Protein AF-A0A1V4UUL9-F1 (afdb_monomer_lite)

Sequence (96 aa):
MFGIELPRVETEIRVAEEVVAGDRSIHIVIEVSALKAHDGKALGCWLVPLAMLIIEPGWQYAVSIAGEEMPLEAILQLAPSLKFVIEKWRHIMEVT

Foldseek 3Di:
DDDDFAWDKDKDWDWDPWDDDPQKTKIWIKIKIFTADPVRDTPDIDIDTFKIWIDGVPDIFIAGPVRHTDDPVVVCVRPVVCVVVVVVVVVVNVVD

Structure (mmCIF, N/CA/C/O backbone):
data_AF-A0A1V4UUL9-F1
#
_entry.id   AF-A0A1V4UUL9-F1
#
loop_
_atom_site.group_PDB
_atom_site.id
_atom_site.type_symbol
_atom_site.label_atom_id
_atom_site.label_alt_id
_atom_site.label_comp_id
_atom_site.label_asym_id
_atom_site.label_entity_id
_atom_site.label_seq_id
_atom_site.pdbx_PDB_ins_code
_atom_site.Cartn_x
_atom_site.Cartn_y
_atom_site.Cartn_z
_atom_site.occupancy
_atom_site.B_iso_or_equiv
_atom_site.auth_seq_id
_atom_site.auth_comp_id
_atom_site.auth_asym_id
_atom_site.auth_atom_id
_atom_site.pdbx_PDB_model_num
ATOM 1 N N . MET A 1 1 ? 31.140 -2.070 -33.181 1.00 45.28 1 MET A N 1
ATOM 2 C CA . MET A 1 1 ? 30.020 -2.988 -32.897 1.00 45.28 1 MET A CA 1
ATOM 3 C C . MET A 1 1 ? 29.103 -2.247 -31.937 1.00 45.28 1 MET A C 1
ATOM 5 O O . MET A 1 1 ? 29.520 -2.017 -30.812 1.00 45.28 1 MET A O 1
ATOM 9 N N . PHE A 1 2 ? 27.958 -1.736 -32.393 1.00 56.44 2 PHE A N 1
ATOM 10 C CA . PHE A 1 2 ? 27.005 -1.080 -31.492 1.00 56.44 2 PHE A CA 1
ATOM 11 C C . PHE A 1 2 ? 26.249 -2.191 -30.762 1.00 56.44 2 PHE A C 1
ATOM 13 O O . PHE A 1 2 ? 25.484 -2.923 -31.384 1.00 56.44 2 PHE A O 1
ATOM 20 N N . GLY A 1 3 ? 26.571 -2.402 -29.486 1.00 71.44 3 GLY A N 1
ATOM 21 C CA . GLY A 1 3 ? 25.843 -3.349 -28.649 1.00 71.44 3 GLY A CA 1
ATOM 22 C C . GLY A 1 3 ? 24.408 -2.868 -28.466 1.00 71.44 3 GLY A C 1
ATOM 23 O O . GLY A 1 3 ? 24.180 -1.679 -28.257 1.00 71.44 3 GLY A O 1
ATOM 24 N N . ILE A 1 4 ? 23.442 -3.778 -28.574 1.00 74.88 4 ILE A N 1
ATOM 25 C CA . ILE A 1 4 ? 22.063 -3.487 -28.183 1.00 74.88 4 ILE A CA 1
ATOM 26 C C . ILE A 1 4 ? 22.050 -3.426 -26.655 1.00 74.88 4 ILE A C 1
ATOM 28 O O . ILE A 1 4 ? 22.269 -4.440 -25.993 1.00 74.88 4 ILE A O 1
ATOM 32 N N . GLU A 1 5 ? 21.826 -2.242 -26.097 1.00 81.50 5 GLU A N 1
ATOM 33 C CA . GLU A 1 5 ? 21.631 -2.076 -24.659 1.00 81.50 5 GLU A CA 1
ATOM 34 C C . GLU A 1 5 ? 20.175 -2.388 -24.320 1.00 81.50 5 GLU A C 1
ATOM 36 O O . GLU A 1 5 ? 19.250 -1.718 -24.785 1.00 81.50 5 GLU A O 1
ATOM 41 N N . LEU A 1 6 ? 19.967 -3.445 -23.533 1.00 88.44 6 LEU A N 1
ATOM 42 C CA . LEU A 1 6 ? 18.630 -3.835 -23.112 1.00 88.44 6 LEU A CA 1
ATOM 43 C C . LEU A 1 6 ? 18.087 -2.835 -22.080 1.00 88.44 6 LEU A C 1
ATOM 45 O O . LEU A 1 6 ? 18.817 -2.447 -21.160 1.00 88.44 6 LEU A O 1
ATOM 49 N N . PRO A 1 7 ? 16.805 -2.451 -22.191 1.00 91.94 7 PRO A N 1
ATOM 50 C CA . PRO A 1 7 ? 16.131 -1.680 -21.160 1.00 91.94 7 PRO A CA 1
ATOM 51 C C . PRO A 1 7 ? 16.163 -2.392 -19.803 1.00 91.94 7 PRO A C 1
ATOM 53 O O . PRO A 1 7 ? 16.211 -3.622 -19.728 1.00 91.94 7 PRO A O 1
ATOM 56 N N . ARG A 1 8 ? 16.097 -1.617 -18.723 1.00 94.12 8 ARG A N 1
ATOM 57 C CA . ARG A 1 8 ? 16.034 -2.124 -17.347 1.00 94.12 8 ARG A CA 1
ATOM 58 C C . ARG A 1 8 ? 14.676 -1.833 -16.739 1.00 94.12 8 ARG A C 1
ATOM 60 O O . ARG A 1 8 ? 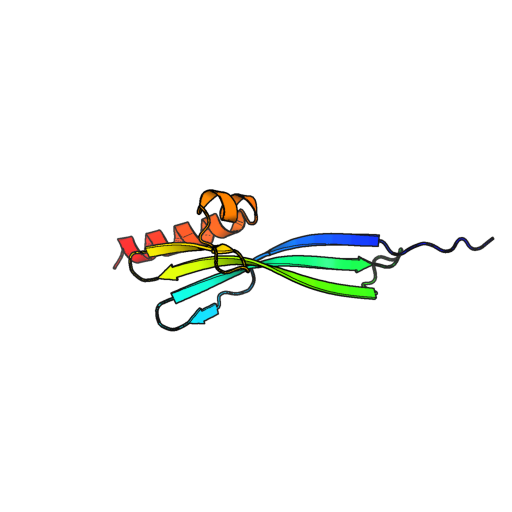14.056 -0.829 -17.072 1.00 94.12 8 ARG A O 1
ATOM 67 N N . VAL A 1 9 ? 14.236 -2.701 -15.840 1.00 96.12 9 VAL A N 1
ATOM 68 C CA . VAL A 1 9 ? 13.042 -2.462 -15.031 1.00 96.12 9 VAL A CA 1
ATOM 69 C C . VAL A 1 9 ? 13.489 -1.934 -13.679 1.00 96.12 9 VAL A C 1
ATOM 71 O O . VAL A 1 9 ? 14.319 -2.551 -13.014 1.00 96.12 9 VAL A O 1
ATOM 74 N N . GLU A 1 10 ? 12.944 -0.792 -13.288 1.00 95.94 10 GLU A N 1
ATOM 75 C CA . GLU A 1 10 ? 13.039 -0.275 -11.929 1.00 95.94 10 GLU A CA 1
ATOM 76 C C . GLU A 1 10 ? 11.668 -0.368 -11.276 1.00 95.94 10 GLU A C 1
ATOM 78 O O . GLU A 1 10 ? 10.670 -0.006 -11.897 1.00 95.94 10 GLU A O 1
ATOM 83 N N . THR A 1 11 ? 11.632 -0.840 -10.033 1.00 96.50 11 THR A N 1
ATOM 84 C CA . THR A 1 11 ? 10.398 -1.029 -9.273 1.00 96.50 11 THR A CA 1
ATOM 85 C C . THR A 1 11 ? 10.493 -0.296 -7.945 1.00 96.50 11 THR A C 1
ATOM 87 O O . THR A 1 11 ? 11.519 -0.356 -7.267 1.00 96.50 11 THR A O 1
ATOM 90 N N . GLU A 1 12 ? 9.413 0.371 -7.557 1.00 96.62 12 GLU A N 1
ATOM 91 C CA . GLU A 1 12 ? 9.263 0.997 -6.251 1.00 96.62 12 GLU A CA 1
ATOM 92 C C . GLU A 1 12 ? 7.847 0.815 -5.704 1.00 96.62 12 GLU A C 1
ATOM 94 O O . GLU A 1 12 ? 6.874 0.769 -6.454 1.00 96.62 12 GLU A O 1
ATOM 99 N N . ILE A 1 13 ? 7.726 0.748 -4.378 1.00 97.44 13 ILE A N 1
ATOM 100 C CA . ILE A 1 13 ? 6.427 0.760 -3.708 1.00 97.44 13 ILE A CA 1
ATOM 101 C C . ILE A 1 13 ? 6.040 2.203 -3.397 1.00 97.44 13 ILE A C 1
ATOM 103 O O . ILE A 1 13 ? 6.829 2.976 -2.845 1.00 97.44 13 ILE A O 1
ATOM 107 N N . ARG A 1 14 ? 4.805 2.567 -3.734 1.00 97.00 14 ARG A N 1
ATOM 108 C CA . ARG A 1 14 ? 4.210 3.873 -3.452 1.00 97.00 14 ARG A CA 1
ATOM 109 C C . ARG A 1 14 ? 2.877 3.699 -2.742 1.00 97.00 14 ARG A C 1
ATOM 111 O O . ARG A 1 14 ? 2.200 2.687 -2.886 1.00 97.00 14 ARG A O 1
ATOM 118 N N . VAL A 1 15 ? 2.492 4.726 -1.999 1.00 97.25 15 VAL A N 1
ATOM 119 C CA . VAL A 1 15 ? 1.119 4.895 -1.524 1.00 97.25 15 V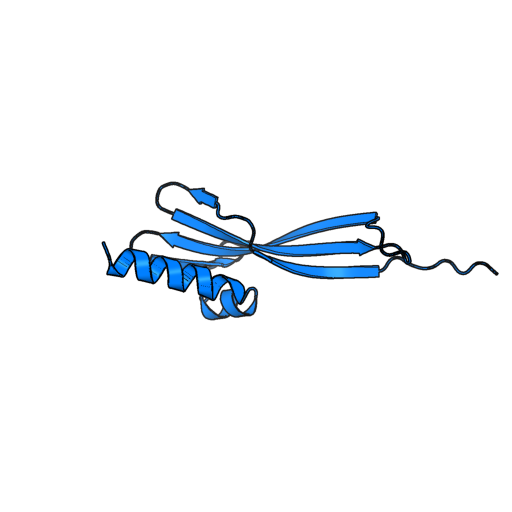AL A CA 1
ATOM 120 C C . VAL A 1 15 ? 0.479 5.935 -2.431 1.00 97.25 15 VAL A C 1
ATOM 122 O O . VAL A 1 15 ? 1.054 7.009 -2.621 1.00 97.25 15 VAL A O 1
AT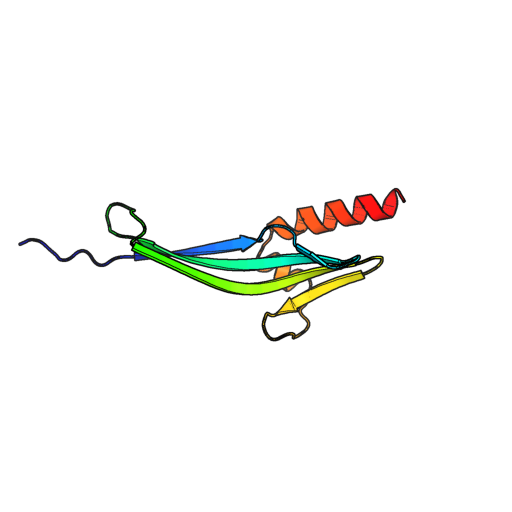OM 125 N N . ALA A 1 16 ? -0.655 5.594 -3.031 1.00 95.06 16 ALA A N 1
ATOM 126 C CA . ALA A 1 16 ? -1.436 6.514 -3.841 1.00 95.06 16 ALA A CA 1
ATOM 127 C C . ALA A 1 16 ? -1.992 7.666 -2.989 1.00 95.06 16 ALA A C 1
ATOM 129 O O . ALA A 1 16 ? -1.984 7.621 -1.756 1.00 95.06 16 ALA A O 1
ATOM 130 N N . GLU A 1 17 ? -2.489 8.699 -3.664 1.00 93.69 17 GLU A N 1
ATOM 131 C CA . GLU A 1 17 ? -3.245 9.754 -2.997 1.00 93.69 17 GLU A CA 1
ATOM 132 C C . GLU A 1 17 ? -4.459 9.170 -2.255 1.00 93.69 17 GLU A C 1
ATOM 134 O O . GLU A 1 17 ? -5.006 8.135 -2.643 1.00 93.69 17 GLU A O 1
ATOM 139 N N . GLU A 1 18 ? -4.837 9.820 -1.154 1.00 95.62 18 GLU A N 1
ATOM 140 C CA . GLU A 1 18 ? -5.994 9.436 -0.349 1.00 95.62 18 GLU A CA 1
ATOM 141 C C . GLU A 1 18 ? -7.269 9.434 -1.199 1.00 95.62 18 GLU A C 1
ATOM 143 O O . GLU A 1 18 ? -7.603 10.422 -1.856 1.00 95.62 18 GLU A O 1
ATOM 148 N N . VAL A 1 19 ? -8.011 8.330 -1.144 1.00 96.06 19 VAL A N 1
ATOM 149 C CA . VAL A 1 19 ? -9.343 8.223 -1.735 1.00 96.06 19 VAL A CA 1
ATOM 150 C C . VAL A 1 19 ? -10.371 8.260 -0.615 1.00 96.06 19 VAL A C 1
ATOM 152 O O . VAL A 1 19 ? -10.389 7.388 0.251 1.00 96.06 19 VAL A O 1
ATOM 155 N N . VAL A 1 20 ? -11.254 9.256 -0.649 1.00 95.69 20 VAL A N 1
ATOM 156 C CA . VAL A 1 20 ? -12.352 9.383 0.315 1.00 95.69 20 VAL A CA 1
ATOM 157 C C . VAL A 1 20 ? -13.607 8.718 -0.246 1.00 95.69 20 VAL A C 1
ATOM 159 O O . VAL A 1 20 ? -14.074 9.068 -1.331 1.00 95.69 20 VAL A O 1
ATOM 162 N N . ALA A 1 21 ? -14.169 7.770 0.501 1.00 93.06 21 ALA A N 1
ATOM 163 C CA . ALA A 1 21 ? -15.383 7.042 0.148 1.00 93.06 21 ALA A CA 1
ATOM 164 C C . ALA A 1 21 ? -16.356 7.032 1.335 1.00 93.06 21 ALA A C 1
ATOM 166 O O . ALA A 1 21 ? -16.307 6.157 2.198 1.00 93.06 21 ALA A O 1
ATOM 167 N N . GLY A 1 22 ? -17.252 8.021 1.378 1.00 94.31 22 GLY A N 1
ATOM 168 C CA . GLY A 1 22 ? -18.125 8.234 2.532 1.00 94.31 22 GLY A CA 1
ATOM 169 C C . GLY A 1 22 ? -17.329 8.747 3.730 1.00 94.31 22 GLY A C 1
ATOM 170 O O . GLY A 1 22 ? -16.640 9.756 3.624 1.00 94.31 22 GLY A O 1
ATOM 171 N N . ASP A 1 23 ? -17.425 8.047 4.854 1.00 92.31 23 ASP A N 1
ATOM 172 C CA . ASP A 1 23 ? -16.658 8.286 6.081 1.00 92.31 23 ASP A CA 1
ATOM 173 C C . ASP A 1 23 ? -15.300 7.567 6.101 1.00 92.31 23 ASP A C 1
ATOM 175 O O . ASP A 1 23 ? -14.586 7.615 7.102 1.00 92.31 23 ASP A O 1
ATOM 179 N N . ARG A 1 24 ? -14.933 6.915 4.992 1.00 94.94 24 ARG A N 1
ATOM 180 C CA . ARG A 1 24 ? -13.719 6.108 4.887 1.00 94.94 24 ARG A CA 1
ATOM 181 C C . ARG A 1 24 ? -12.637 6.839 4.121 1.00 94.94 24 ARG A C 1
ATOM 183 O O . ARG A 1 24 ? -12.883 7.410 3.057 1.00 94.94 24 ARG A O 1
ATOM 190 N N . SER A 1 25 ? -11.428 6.734 4.639 1.00 96.25 25 SER A N 1
ATOM 191 C CA . SER A 1 25 ? -10.190 7.129 3.992 1.00 96.25 25 SER A CA 1
ATOM 192 C C . SER A 1 25 ? -9.458 5.874 3.523 1.00 96.25 25 SER A C 1
ATOM 194 O O . SER A 1 25 ? -9.219 4.951 4.304 1.00 96.25 25 SER A O 1
ATOM 196 N N . ILE A 1 26 ? -9.158 5.806 2.228 1.00 97.06 26 ILE A N 1
ATOM 197 C CA . ILE A 1 26 ? -8.549 4.646 1.580 1.00 97.06 26 ILE A CA 1
ATOM 198 C C . ILE A 1 26 ? -7.182 5.053 1.036 1.00 97.06 26 ILE A C 1
ATOM 200 O O . ILE A 1 26 ? -7.065 5.940 0.190 1.00 97.06 26 ILE A O 1
ATOM 204 N N . HIS A 1 27 ? -6.146 4.353 1.485 1.00 97.50 27 HIS A N 1
ATOM 205 C CA . HIS A 1 27 ? -4.772 4.528 1.033 1.00 97.50 27 HIS A CA 1
ATOM 206 C C . HIS A 1 27 ? -4.300 3.263 0.323 1.00 97.50 27 HIS A C 1
ATOM 208 O O . HIS A 1 27 ? -4.070 2.226 0.948 1.00 97.50 27 HIS A O 1
ATOM 214 N N . ILE A 1 28 ? -4.156 3.349 -0.998 1.00 97.56 28 ILE A N 1
ATOM 215 C CA . ILE A 1 28 ? -3.803 2.204 -1.842 1.00 97.56 28 ILE A CA 1
ATOM 216 C C . ILE A 1 28 ? -2.282 2.090 -1.928 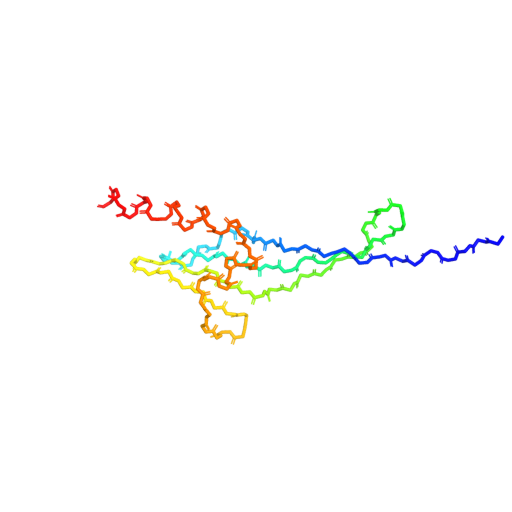1.00 97.56 28 ILE A C 1
ATOM 218 O O . ILE A 1 28 ? -1.604 3.034 -2.330 1.00 97.56 28 ILE A O 1
ATOM 222 N N . VAL A 1 29 ? -1.742 0.923 -1.587 1.00 98.06 29 VAL A N 1
ATOM 223 C CA . VAL A 1 29 ? -0.337 0.574 -1.807 1.00 98.06 29 VAL A CA 1
ATOM 224 C C . VAL A 1 29 ? -0.197 -0.007 -3.208 1.00 98.06 29 VAL A C 1
ATOM 226 O O . VAL A 1 29 ? -0.833 -1.009 -3.539 1.00 98.06 29 VAL A O 1
ATOM 229 N N . ILE A 1 30 ? 0.638 0.623 -4.026 1.00 98.00 30 ILE A N 1
ATOM 230 C CA . ILE A 1 30 ? 0.880 0.252 -5.419 1.00 98.00 30 ILE A CA 1
ATOM 231 C C . ILE A 1 30 ? 2.361 -0.056 -5.634 1.00 98.00 30 ILE A C 1
ATOM 233 O O . ILE A 1 30 ? 3.240 0.656 -5.147 1.00 98.00 30 ILE A O 1
ATOM 237 N N . GLU A 1 31 ? 2.640 -1.103 -6.398 1.00 97.88 31 GLU A N 1
ATOM 238 C CA . GLU A 1 31 ? 3.938 -1.302 -7.025 1.00 97.88 31 GLU A CA 1
ATOM 239 C C . GLU A 1 31 ? 3.970 -0.513 -8.335 1.00 97.88 31 GLU A C 1
ATOM 241 O O . GLU A 1 31 ? 3.103 -0.672 -9.199 1.00 97.88 31 GLU A O 1
ATOM 246 N N . VAL A 1 32 ? 4.960 0.361 -8.467 1.00 97.06 32 VAL A N 1
ATOM 247 C CA . VAL A 1 32 ? 5.222 1.141 -9.672 1.00 97.06 32 VAL A CA 1
ATOM 248 C C . VAL A 1 32 ? 6.466 0.579 -10.322 1.00 97.06 32 VAL A C 1
ATOM 250 O O . VAL A 1 32 ? 7.555 0.655 -9.754 1.00 97.06 32 VAL A O 1
ATOM 253 N N . SER A 1 33 ? 6.317 0.063 -11.534 1.00 97.75 33 SER A N 1
ATOM 254 C CA . SER A 1 33 ? 7.444 -0.399 -12.331 1.00 97.75 33 SER A CA 1
ATOM 255 C C . SER A 1 33 ? 7.601 0.458 -13.575 1.00 97.75 33 SER A C 1
ATOM 257 O O . SER A 1 33 ? 6.629 0.773 -14.263 1.00 97.75 33 SER A O 1
ATOM 259 N N . ALA A 1 34 ? 8.841 0.822 -13.883 1.00 96.88 34 ALA A N 1
ATOM 260 C CA . ALA A 1 34 ? 9.207 1.591 -15.059 1.00 96.88 34 ALA A CA 1
ATOM 261 C C . ALA A 1 34 ? 10.259 0.838 -15.875 1.00 96.88 34 ALA A C 1
ATOM 263 O O . ALA A 1 34 ? 11.327 0.490 -15.371 1.00 96.88 34 ALA A O 1
ATOM 264 N N . LEU A 1 35 ? 9.974 0.634 -17.159 1.00 97.19 35 LEU A N 1
ATOM 265 C CA . LEU A 1 35 ? 10.955 0.197 -18.140 1.00 97.19 35 LEU A CA 1
ATOM 266 C C . LEU A 1 35 ? 11.753 1.420 -18.588 1.00 97.19 35 LEU A C 1
ATOM 268 O O . LEU A 1 35 ? 11.195 2.329 -19.203 1.00 97.19 35 LEU A O 1
ATOM 272 N N . LYS A 1 36 ? 13.049 1.4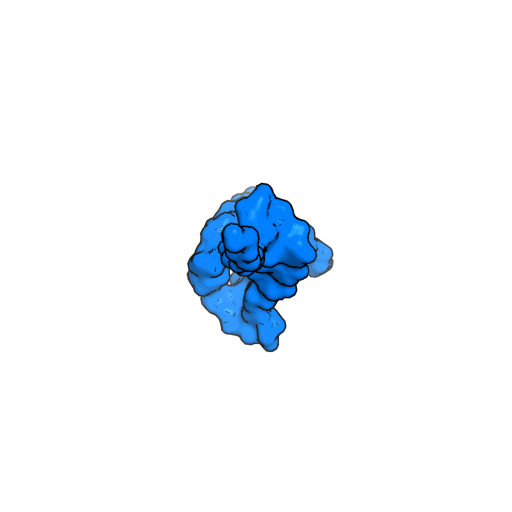53 -18.297 1.00 95.69 36 LYS A N 1
ATOM 273 C CA . LYS A 1 36 ? 13.941 2.557 -18.647 1.00 95.69 36 LYS A CA 1
ATOM 274 C C . LYS A 1 36 ? 14.950 2.140 -19.705 1.00 95.69 36 LYS A C 1
ATOM 276 O O . LYS A 1 36 ? 15.548 1.066 -19.627 1.00 95.69 36 LYS A O 1
ATOM 281 N N . ALA A 1 37 ? 15.152 3.011 -20.686 1.00 93.00 37 ALA A N 1
ATOM 282 C CA . ALA A 1 37 ? 16.302 2.949 -21.574 1.00 93.00 37 ALA A CA 1
ATOM 283 C C . ALA A 1 37 ? 17.597 3.209 -20.787 1.00 93.00 37 ALA A C 1
ATOM 285 O O . ALA A 1 37 ? 17.574 3.689 -19.653 1.00 93.00 37 ALA A O 1
ATOM 286 N N . HIS A 1 38 ? 18.742 2.916 -21.401 1.00 88.88 38 HIS A N 1
ATOM 287 C CA . HIS A 1 38 ? 20.041 3.110 -20.757 1.00 88.88 38 HIS A CA 1
ATOM 288 C C . HIS A 1 38 ? 20.338 4.582 -20.406 1.00 88.88 38 HIS A C 1
ATOM 290 O O . HIS A 1 38 ? 20.987 4.853 -19.401 1.00 88.88 38 HIS A O 1
ATOM 296 N N . ASP A 1 39 ? 19.793 5.536 -21.168 1.00 90.06 39 ASP A N 1
ATOM 297 C CA . ASP A 1 39 ? 19.882 6.975 -20.876 1.00 90.06 39 ASP A CA 1
ATOM 298 C C . ASP A 1 39 ? 18.922 7.443 -19.761 1.00 90.06 39 ASP A C 1
ATOM 300 O O . ASP A 1 39 ? 18.791 8.640 -19.508 1.00 90.06 39 ASP A O 1
ATOM 304 N N . GLY A 1 40 ? 18.235 6.506 -19.099 1.00 88.19 40 GLY A N 1
ATOM 305 C CA . GLY A 1 40 ? 17.303 6.763 -18.006 1.00 88.19 40 GLY A CA 1
ATOM 306 C C . GLY A 1 40 ? 15.905 7.190 -18.450 1.00 88.19 40 GLY A C 1
ATOM 307 O O . GLY A 1 40 ? 15.032 7.355 -17.593 1.00 88.19 40 GLY A O 1
ATOM 308 N N . LYS A 1 41 ? 15.643 7.348 -19.756 1.00 91.12 41 LYS A N 1
ATOM 309 C CA . LYS A 1 41 ? 14.302 7.694 -20.242 1.00 91.12 41 LYS A CA 1
ATOM 310 C C . LYS A 1 41 ? 13.332 6.543 -20.021 1.00 91.12 41 LYS A C 1
ATOM 312 O O . LYS A 1 41 ? 13.622 5.396 -20.356 1.00 91.12 41 LYS A O 1
ATOM 317 N N . ALA A 1 42 ? 12.151 6.867 -19.504 1.00 92.62 42 ALA A N 1
ATOM 318 C CA . ALA A 1 42 ? 11.065 5.908 -19.395 1.00 92.62 42 ALA A CA 1
ATOM 319 C C . ALA A 1 42 ? 10.545 5.538 -20.794 1.00 92.62 42 ALA A C 1
ATOM 321 O O . ALA A 1 42 ? 10.170 6.406 -21.581 1.00 92.62 42 ALA A O 1
ATOM 322 N N . LEU A 1 43 ? 10.528 4.242 -21.083 1.00 94.56 43 LEU A N 1
ATOM 323 C CA . LEU A 1 43 ? 9.931 3.643 -22.276 1.00 94.56 43 LEU A CA 1
ATOM 324 C C . LEU A 1 43 ? 8.504 3.159 -22.007 1.00 94.56 43 LEU A C 1
ATOM 326 O O . LEU A 1 43 ? 7.687 3.099 -22.920 1.00 94.56 43 LEU A O 1
ATOM 330 N N . GLY A 1 44 ? 8.203 2.821 -20.756 1.00 95.12 44 GLY A N 1
ATOM 331 C CA . GLY A 1 44 ? 6.873 2.424 -20.320 1.00 95.12 44 GLY A CA 1
ATOM 332 C C . GLY A 1 44 ? 6.807 2.283 -18.808 1.00 95.12 44 GLY A C 1
ATOM 333 O O . GLY A 1 44 ? 7.836 2.190 -18.138 1.00 95.12 44 GLY A O 1
ATOM 334 N N . CYS A 1 45 ? 5.593 2.262 -18.277 1.00 96.06 45 CYS A N 1
ATOM 335 C CA . CYS A 1 45 ? 5.336 1.968 -16.877 1.00 96.06 45 CYS A CA 1
ATOM 336 C C . CYS A 1 45 ? 4.079 1.113 -16.730 1.00 96.06 45 CYS A C 1
ATOM 338 O O . CYS A 1 45 ? 3.208 1.109 -17.601 1.00 96.06 45 CYS A O 1
ATOM 340 N N . TRP A 1 46 ? 3.997 0.388 -15.622 1.00 97.19 46 TRP A N 1
ATOM 341 C CA . TRP A 1 46 ? 2.783 -0.287 -15.188 1.00 97.19 46 TRP A CA 1
ATOM 342 C C . TRP A 1 46 ? 2.645 -0.169 -13.676 1.00 97.19 46 TRP A C 1
ATOM 344 O O . TRP A 1 46 ? 3.621 0.044 -12.953 1.00 97.19 46 TRP A O 1
ATOM 354 N N . LEU A 1 47 ? 1.398 -0.263 -13.226 1.00 96.50 47 LEU A N 1
ATOM 355 C CA . LEU A 1 47 ? 1.008 -0.097 -11.837 1.00 96.50 47 LEU A CA 1
ATOM 356 C C . LEU A 1 47 ? 0.272 -1.354 -11.397 1.00 96.50 47 LEU A C 1
ATOM 358 O O . LEU A 1 47 ? -0.664 -1.785 -12.075 1.00 96.50 47 LEU A O 1
ATOM 362 N N . VAL A 1 48 ? 0.675 -1.918 -10.265 1.00 96.56 48 VAL A N 1
ATOM 363 C CA . VAL A 1 48 ? 0.018 -3.083 -9.669 1.00 96.56 48 VAL A CA 1
ATOM 364 C C . VAL A 1 48 ? -0.446 -2.709 -8.264 1.00 96.56 48 VAL A C 1
ATOM 366 O O . VAL A 1 48 ? 0.389 -2.528 -7.378 1.00 96.56 48 VAL A O 1
ATOM 369 N N . PRO A 1 49 ? -1.759 -2.568 -8.024 1.00 96.06 49 PRO A N 1
ATOM 370 C CA . PRO A 1 49 ? -2.278 -2.434 -6.671 1.00 96.06 49 PRO A CA 1
ATOM 371 C C . PRO A 1 49 ? -1.991 -3.708 -5.875 1.00 96.06 49 PRO A C 1
ATOM 373 O O . PRO A 1 49 ? -2.286 -4.808 -6.339 1.00 96.06 49 PRO A O 1
ATOM 376 N N . LEU A 1 50 ? -1.418 -3.560 -4.684 1.00 97.56 50 LEU A N 1
ATOM 377 C CA . LEU A 1 50 ? -1.049 -4.685 -3.822 1.00 97.56 50 LEU A CA 1
ATOM 378 C C . LEU A 1 50 ? -2.032 -4.848 -2.664 1.00 97.56 50 LEU A C 1
ATOM 380 O O . LEU A 1 50 ? -2.493 -5.952 -2.374 1.00 97.56 50 LEU A O 1
ATOM 384 N N . ALA A 1 51 ? -2.344 -3.737 -2.001 1.00 98.06 51 ALA A N 1
ATOM 385 C CA . ALA A 1 51 ? -3.153 -3.705 -0.793 1.00 98.06 51 ALA A CA 1
ATOM 386 C C . ALA A 1 51 ? -3.751 -2.313 -0.570 1.00 98.06 51 ALA A C 1
ATOM 388 O O . ALA A 1 51 ? -3.359 -1.339 -1.214 1.00 98.06 51 ALA A O 1
ATOM 389 N N . MET A 1 52 ? -4.682 -2.212 0.371 1.00 97.88 52 MET A N 1
ATOM 390 C CA . MET A 1 52 ? -5.301 -0.961 0.790 1.00 97.88 52 MET A CA 1
ATOM 391 C C . MET A 1 52 ? -5.332 -0.891 2.312 1.00 97.88 52 MET A C 1
ATOM 393 O O . MET A 1 52 ? -5.725 -1.856 2.964 1.00 97.88 52 MET A O 1
ATOM 397 N N . LEU A 1 53 ? -4.939 0.254 2.865 1.00 97.88 53 LEU A N 1
ATOM 398 C CA . LEU A 1 53 ? -5.273 0.642 4.231 1.00 97.88 53 LEU A CA 1
ATOM 399 C C . LEU A 1 53 ? -6.601 1.393 4.174 1.00 97.88 53 LEU A C 1
ATOM 401 O O . LEU A 1 53 ? -6.726 2.358 3.421 1.00 97.88 53 LEU A O 1
ATOM 405 N N . ILE A 1 54 ? -7.567 0.957 4.970 1.00 97.31 54 ILE A N 1
ATOM 406 C CA . ILE A 1 54 ? -8.879 1.581 5.093 1.00 97.31 54 ILE A CA 1
ATOM 407 C C . ILE A 1 54 ? -9.025 2.062 6.532 1.00 97.31 54 ILE A C 1
ATOM 409 O O . ILE A 1 54 ? -8.806 1.306 7.482 1.00 97.31 54 ILE A O 1
ATOM 413 N N . ILE A 1 55 ? -9.367 3.335 6.681 1.00 96.06 55 ILE A N 1
ATOM 414 C CA . ILE A 1 55 ? -9.610 3.978 7.968 1.00 96.06 55 ILE A CA 1
ATOM 415 C C . ILE A 1 55 ? -11.027 4.526 7.948 1.00 96.06 55 ILE A C 1
ATOM 417 O O . ILE A 1 55 ? -11.400 5.253 7.031 1.00 96.06 55 ILE A O 1
ATOM 421 N N . GLU A 1 56 ? -11.806 4.177 8.959 1.00 94.19 56 GLU A N 1
ATOM 422 C CA . GLU A 1 56 ? -13.181 4.625 9.157 1.00 94.19 56 GLU A CA 1
ATOM 423 C C . GLU A 1 56 ? -13.410 4.937 10.646 1.00 94.19 56 GLU A C 1
ATOM 425 O O . GLU A 1 56 ? -12.550 4.628 11.481 1.00 94.19 56 GLU A O 1
ATOM 430 N N . PRO A 1 57 ? -14.520 5.590 11.028 1.00 90.56 57 PRO A N 1
ATOM 431 C CA . PRO A 1 57 ? -14.741 5.983 12.414 1.00 90.56 57 PRO A CA 1
ATOM 432 C C . PRO A 1 57 ? -14.662 4.790 13.376 1.00 90.56 57 PRO A C 1
ATOM 434 O O . PRO A 1 57 ? -15.494 3.887 13.357 1.00 90.56 57 PRO A O 1
ATOM 437 N N . GLY A 1 58 ? -13.648 4.802 14.245 1.00 87.75 58 GLY A N 1
ATOM 438 C CA . GLY A 1 58 ? -13.434 3.766 15.255 1.00 87.75 58 GLY A CA 1
ATOM 439 C C . GLY A 1 58 ? -12.761 2.482 14.758 1.00 87.75 58 GLY A C 1
ATOM 440 O O . GLY A 1 58 ? -12.546 1.588 15.577 1.00 87.75 58 GLY A O 1
ATOM 441 N N . TRP A 1 59 ? -12.392 2.374 13.475 1.00 92.56 59 TRP A N 1
ATOM 442 C CA . TRP A 1 59 ? -11.737 1.178 12.939 1.00 92.56 59 TRP A CA 1
ATOM 443 C C . TRP A 1 59 ? -10.664 1.507 11.893 1.00 92.56 59 TRP A C 1
ATOM 445 O O . TRP A 1 59 ? -10.803 2.395 11.057 1.00 92.56 59 TRP A O 1
ATOM 455 N N . GLN A 1 60 ? -9.575 0.741 11.913 1.00 94.62 60 GLN A N 1
ATOM 456 C CA . GLN A 1 60 ? -8.551 0.741 10.867 1.00 94.62 60 GLN A CA 1
ATOM 457 C C . GLN A 1 60 ? -8.186 -0.696 10.498 1.00 94.62 60 GLN A C 1
ATOM 459 O O . GLN A 1 60 ? -7.971 -1.536 11.372 1.00 94.62 60 GLN A O 1
ATOM 464 N N . TYR A 1 61 ? -8.138 -0.993 9.206 1.00 96.69 61 TYR A N 1
ATOM 465 C CA . TYR A 1 61 ? -7.880 -2.340 8.707 1.00 96.69 61 TYR A CA 1
ATOM 466 C C . TYR A 1 61 ? -7.179 -2.301 7.358 1.00 96.69 61 TYR A C 1
ATOM 468 O O . TYR A 1 61 ? -7.198 -1.294 6.652 1.00 96.69 61 TYR A O 1
ATOM 476 N N . ALA A 1 62 ? -6.529 -3.405 7.011 1.00 97.88 62 ALA A N 1
ATOM 477 C CA . ALA A 1 62 ? -5.876 -3.561 5.728 1.00 97.88 62 ALA A CA 1
ATOM 478 C C . ALA A 1 62 ? -6.465 -4.750 4.977 1.00 97.88 62 ALA A C 1
ATOM 480 O O . ALA A 1 62 ? -6.809 -5.773 5.570 1.00 97.88 62 ALA A O 1
ATOM 481 N N . VAL A 1 63 ? -6.553 -4.610 3.660 1.00 97.88 63 VAL A N 1
ATOM 482 C CA . VAL A 1 63 ? -7.013 -5.663 2.754 1.00 97.88 63 VAL A CA 1
ATOM 483 C C . VAL A 1 63 ? -6.050 -5.793 1.583 1.00 97.88 63 VAL A C 1
ATOM 485 O O . VAL A 1 63 ? -5.528 -4.795 1.083 1.00 97.88 63 VAL A O 1
ATOM 488 N N . SER A 1 64 ? -5.806 -7.017 1.131 1.00 96.81 64 SER A N 1
ATOM 489 C CA . SER A 1 64 ? -5.095 -7.271 -0.118 1.00 96.81 64 SER A CA 1
ATOM 490 C C . SER A 1 64 ? -5.957 -6.859 -1.315 1.00 96.81 64 SER A C 1
ATOM 492 O O . SER A 1 64 ? -7.175 -6.698 -1.206 1.00 96.81 64 SER A O 1
ATOM 494 N N . ILE A 1 65 ? -5.351 -6.738 -2.497 1.00 93.88 65 ILE A N 1
ATOM 495 C CA . ILE A 1 65 ? -6.112 -6.479 -3.728 1.00 93.88 65 ILE A CA 1
ATOM 496 C C . ILE A 1 65 ? -7.097 -7.610 -4.082 1.00 93.88 65 ILE A C 1
ATOM 498 O O . ILE A 1 65 ? -8.055 -7.385 -4.817 1.00 93.88 65 ILE A O 1
ATOM 502 N N . ALA A 1 66 ? -6.895 -8.812 -3.532 1.00 94.19 66 ALA A N 1
ATOM 503 C CA . ALA A 1 66 ? -7.828 -9.930 -3.658 1.00 94.19 66 ALA A CA 1
ATOM 504 C C . ALA A 1 66 ? -9.050 -9.806 -2.723 1.00 94.19 66 ALA A C 1
ATOM 506 O O . ALA A 1 66 ? -9.955 -10.634 -2.792 1.00 94.19 66 ALA A O 1
ATOM 507 N N . GLY A 1 67 ? -9.095 -8.779 -1.867 1.00 93.06 67 GLY A N 1
ATOM 508 C CA . GLY A 1 67 ? -10.163 -8.568 -0.888 1.00 93.06 67 GLY A CA 1
ATOM 509 C C . GLY A 1 67 ? -9.997 -9.385 0.393 1.00 93.06 67 GLY A C 1
ATOM 510 O O . GLY A 1 67 ? -10.934 -9.475 1.180 1.00 93.06 67 GLY A O 1
ATOM 511 N N . GLU A 1 68 ? -8.826 -9.984 0.608 1.00 96.94 68 GLU A N 1
ATOM 512 C CA . GLU A 1 68 ? -8.527 -10.742 1.822 1.00 96.94 68 GLU A CA 1
ATOM 513 C C . GLU A 1 68 ? -8.012 -9.797 2.907 1.00 96.94 68 GLU A C 1
ATOM 515 O O . GLU A 1 68 ? -7.141 -8.964 2.645 1.00 96.94 68 GLU A O 1
ATOM 520 N N . GLU A 1 69 ? -8.529 -9.925 4.128 1.00 96.94 69 GLU A N 1
ATOM 521 C CA . GLU A 1 69 ? -8.002 -9.180 5.270 1.00 96.94 69 GLU A CA 1
ATOM 522 C C . GLU A 1 69 ? -6.524 -9.501 5.497 1.00 96.94 69 GLU A C 1
ATOM 524 O O . GLU A 1 69 ? -6.085 -10.650 5.397 1.00 96.94 69 GLU A O 1
ATOM 529 N N . MET A 1 70 ? -5.753 -8.472 5.839 1.00 97.00 70 MET A N 1
ATOM 530 C CA . MET A 1 70 ? -4.345 -8.615 6.171 1.00 97.00 70 MET A CA 1
ATOM 531 C C . MET A 1 70 ? -3.991 -7.844 7.449 1.00 97.00 70 MET A C 1
ATOM 533 O O . MET A 1 70 ? -4.583 -6.798 7.727 1.00 97.00 70 MET A O 1
ATOM 537 N N . PRO A 1 71 ? -2.998 -8.317 8.225 1.00 96.75 71 PRO A N 1
ATOM 538 C CA . PRO A 1 71 ? -2.520 -7.591 9.394 1.00 96.75 71 PRO A CA 1
ATOM 539 C C . PRO A 1 71 ? -2.009 -6.196 9.027 1.00 96.75 71 PRO A C 1
ATOM 541 O O . PRO A 1 71 ? -1.352 -6.011 7.996 1.00 96.75 71 PRO A O 1
ATOM 544 N N . LEU A 1 72 ? -2.236 -5.219 9.907 1.00 96.31 72 LEU A N 1
ATOM 545 C CA . LEU A 1 72 ? -1.728 -3.860 9.710 1.00 96.31 72 LEU A CA 1
ATOM 546 C C . LEU A 1 72 ? -0.197 -3.844 9.622 1.00 96.31 72 LEU A C 1
ATOM 548 O O . LEU A 1 72 ? 0.380 -3.119 8.818 1.00 96.31 72 LEU A O 1
ATOM 552 N N . GLU A 1 73 ? 0.487 -4.694 10.379 1.00 96.56 73 GLU A N 1
ATOM 553 C CA . GLU A 1 73 ? 1.943 -4.814 10.335 1.00 96.56 73 GLU A CA 1
ATOM 554 C C . GLU A 1 73 ? 2.432 -5.236 8.946 1.00 96.56 73 GLU A C 1
ATOM 556 O O . GLU A 1 73 ? 3.476 -4.764 8.499 1.00 96.56 73 GLU A O 1
ATOM 561 N N . ALA A 1 74 ? 1.669 -6.077 8.241 1.00 96.69 74 ALA A N 1
ATOM 562 C CA . ALA A 1 74 ? 2.026 -6.542 6.907 1.00 96.69 74 ALA A CA 1
ATOM 563 C C . ALA A 1 74 ? 1.934 -5.408 5.875 1.00 96.69 74 ALA A C 1
ATOM 565 O O . ALA A 1 74 ? 2.854 -5.234 5.076 1.00 96.69 74 ALA A O 1
ATOM 566 N N . ILE A 1 75 ? 0.887 -4.574 5.919 1.00 97.19 75 ILE A N 1
ATOM 567 C CA . ILE A 1 75 ? 0.798 -3.430 4.997 1.00 97.19 75 ILE A CA 1
ATOM 568 C C . ILE A 1 75 ? 1.836 -2.349 5.332 1.00 97.19 75 ILE A C 1
ATOM 570 O O . ILE A 1 75 ? 2.379 -1.711 4.433 1.00 97.19 75 ILE A O 1
ATOM 574 N N . LEU A 1 76 ? 2.192 -2.188 6.610 1.00 97.12 76 LEU A N 1
ATOM 575 C CA . LEU A 1 76 ? 3.259 -1.281 7.042 1.00 97.12 76 LEU A CA 1
ATOM 576 C C . LEU A 1 76 ? 4.657 -1.758 6.625 1.00 97.12 76 LEU A C 1
ATOM 578 O O . LEU A 1 76 ? 5.548 -0.927 6.448 1.00 97.12 76 LEU A O 1
ATOM 582 N N . GLN A 1 77 ? 4.868 -3.068 6.471 1.00 96.62 77 GLN A N 1
ATOM 583 C CA . GLN A 1 77 ? 6.095 -3.610 5.882 1.00 96.62 77 GLN A CA 1
ATOM 584 C C . GLN A 1 77 ? 6.177 -3.315 4.382 1.00 96.62 77 GLN A C 1
ATOM 586 O O . GLN A 1 77 ? 7.260 -2.994 3.898 1.00 96.62 77 GLN A O 1
ATOM 591 N N . LEU A 1 78 ? 5.047 -3.372 3.665 1.00 95.94 78 LEU A N 1
ATOM 592 C CA . LEU A 1 78 ? 4.984 -2.980 2.253 1.00 95.94 78 LEU A CA 1
ATOM 593 C C . LEU A 1 78 ? 5.235 -1.477 2.080 1.00 95.94 78 LEU A C 1
ATOM 595 O O . LEU A 1 78 ? 6.042 -1.073 1.247 1.00 95.94 78 LEU A O 1
ATOM 599 N N . ALA A 1 79 ? 4.564 -0.647 2.880 1.00 96.94 79 ALA A N 1
ATOM 600 C CA . ALA A 1 79 ? 4.639 0.805 2.790 1.00 96.94 79 ALA A CA 1
ATOM 601 C C . ALA A 1 79 ? 4.793 1.456 4.179 1.00 96.94 79 ALA A C 1
ATOM 603 O O . ALA A 1 79 ? 3.803 1.854 4.801 1.00 96.94 79 ALA A O 1
ATOM 604 N N . PRO A 1 80 ? 6.036 1.657 4.660 1.00 96.12 80 PRO A N 1
ATOM 605 C CA . PRO A 1 80 ? 6.291 2.267 5.968 1.00 96.12 80 PRO A CA 1
ATOM 606 C C . PRO A 1 80 ? 5.739 3.691 6.128 1.00 96.12 80 PRO A C 1
ATOM 608 O O . PRO A 1 80 ? 5.493 4.128 7.251 1.00 96.12 80 PRO A O 1
ATOM 611 N N . SER A 1 81 ? 5.521 4.414 5.024 1.00 94.94 81 SER A N 1
ATOM 612 C CA . SER A 1 81 ? 4.933 5.760 5.020 1.00 94.94 81 SER A CA 1
ATOM 613 C C . SER A 1 81 ? 3.503 5.801 5.566 1.00 94.94 81 SER A C 1
ATOM 615 O O . SER A 1 81 ? 3.072 6.843 6.057 1.00 94.94 81 SER A O 1
ATOM 617 N N . LEU A 1 82 ? 2.783 4.677 5.558 1.00 96.38 82 LEU A N 1
ATOM 618 C CA . LEU A 1 82 ? 1.441 4.575 6.133 1.00 96.38 82 LEU A CA 1
ATOM 619 C C . LEU A 1 82 ? 1.417 4.765 7.657 1.00 96.38 82 LEU A C 1
ATOM 621 O O . LEU A 1 82 ? 0.368 5.090 8.206 1.00 96.38 82 LEU A O 1
ATOM 625 N N . LYS A 1 83 ? 2.558 4.642 8.353 1.00 95.06 83 LYS A N 1
ATOM 626 C CA . LYS A 1 83 ? 2.635 4.941 9.795 1.00 95.06 83 LYS A CA 1
ATOM 627 C C . LYS A 1 83 ? 2.186 6.370 10.102 1.00 95.06 83 LYS A C 1
ATOM 629 O O . LYS A 1 83 ? 1.384 6.570 11.006 1.00 95.06 83 LYS A O 1
ATOM 634 N N . PHE A 1 84 ? 2.618 7.336 9.290 1.00 93.31 84 PHE A N 1
ATOM 635 C CA . PHE A 1 84 ? 2.230 8.739 9.450 1.00 93.31 84 PHE A CA 1
ATOM 636 C C . PHE A 1 84 ? 0.727 8.958 9.252 1.00 93.31 84 PHE A C 1
ATOM 638 O O . PHE A 1 84 ? 0.132 9.809 9.907 1.00 93.31 84 PHE A O 1
ATOM 645 N N . VAL A 1 85 ? 0.105 8.181 8.361 1.00 92.62 85 VAL A N 1
ATOM 646 C CA . VAL A 1 85 ? -1.342 8.229 8.121 1.00 92.62 85 VAL A CA 1
ATOM 647 C C . VAL A 1 85 ? -2.103 7.745 9.355 1.00 92.62 85 VAL A C 1
ATOM 649 O O . VAL A 1 85 ? -3.002 8.437 9.829 1.00 92.62 85 VAL A O 1
ATOM 652 N N . ILE A 1 86 ? -1.705 6.592 9.901 1.00 91.44 86 ILE A N 1
ATOM 653 C CA . ILE A 1 86 ? -2.311 6.009 11.107 1.00 91.44 86 ILE A CA 1
ATOM 654 C C . ILE A 1 86 ? -2.151 6.956 12.304 1.00 91.44 86 ILE A C 1
ATOM 656 O O . ILE A 1 86 ? -3.111 7.219 13.025 1.00 91.44 86 ILE A O 1
ATOM 660 N N . GLU A 1 87 ? -0.956 7.516 12.502 1.00 91.50 87 GLU A N 1
ATOM 661 C CA . GLU A 1 87 ? -0.677 8.459 13.591 1.00 91.50 87 GLU A CA 1
ATOM 662 C C . GLU A 1 87 ? -1.513 9.741 13.481 1.00 91.50 87 GLU A C 1
ATOM 664 O O . GLU A 1 87 ? -2.094 10.185 14.475 1.00 91.50 87 GLU A O 1
ATOM 669 N N . LYS A 1 88 ? -1.632 10.307 12.271 1.00 89.19 88 LYS A N 1
ATOM 670 C CA . LYS A 1 88 ? -2.473 11.482 12.003 1.00 89.19 88 LYS A CA 1
ATOM 671 C C . LYS A 1 88 ? -3.934 11.208 12.361 1.00 89.19 88 LYS A C 1
ATOM 673 O O . LYS A 1 88 ? -4.561 12.031 13.023 1.00 89.19 88 LYS A O 1
ATOM 678 N N . TRP A 1 89 ? -4.464 10.060 11.947 1.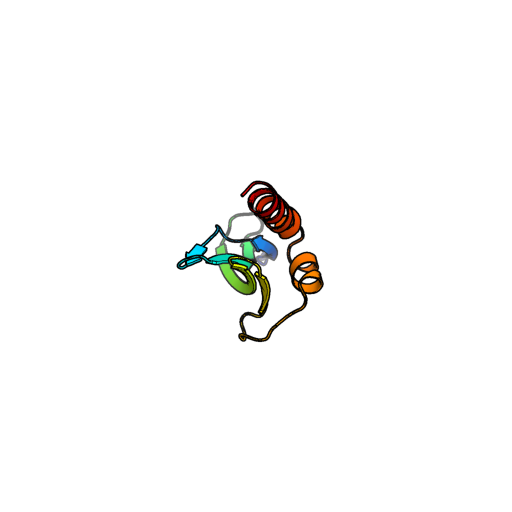00 86.31 89 TRP A N 1
ATOM 679 C CA . TRP A 1 89 ? -5.846 9.677 12.233 1.00 86.31 89 TRP A CA 1
ATOM 680 C C . TRP A 1 89 ? -6.099 9.438 13.719 1.00 86.31 89 TRP A C 1
ATOM 682 O O . TRP A 1 89 ? -7.111 9.898 14.248 1.00 86.31 89 TRP A O 1
ATOM 692 N N . ARG A 1 90 ? -5.158 8.803 14.426 1.00 84.69 90 ARG A N 1
ATOM 693 C CA . ARG A 1 90 ? -5.267 8.620 15.878 1.00 84.69 90 ARG A CA 1
ATOM 694 C C . ARG A 1 90 ? -5.370 9.956 16.609 1.00 84.69 90 ARG A C 1
ATOM 696 O O . ARG A 1 90 ? -6.213 10.103 17.486 1.00 84.69 90 ARG A O 1
ATOM 703 N N . HIS A 1 91 ? -4.567 10.942 16.212 1.00 80.81 91 HIS A N 1
ATOM 704 C CA . HIS A 1 91 ? -4.611 12.264 16.829 1.00 80.81 91 HIS A CA 1
ATOM 705 C C . HIS A 1 91 ? -5.949 12.985 16.599 1.00 80.81 91 HIS A C 1
ATOM 707 O O . HIS A 1 91 ? -6.450 13.641 17.505 1.00 80.81 91 HIS A O 1
ATOM 713 N N . ILE A 1 92 ? -6.563 12.827 15.421 1.00 79.25 92 ILE A N 1
ATOM 714 C CA . ILE A 1 92 ? -7.894 13.390 15.134 1.00 79.25 92 ILE A CA 1
ATOM 715 C C . ILE A 1 92 ? -8.948 12.788 16.074 1.00 79.25 92 ILE A C 1
ATOM 717 O O . ILE A 1 92 ? -9.760 13.523 16.632 1.00 79.25 92 ILE A O 1
ATOM 721 N N . MET A 1 93 ? -8.909 11.472 16.299 1.00 74.19 93 MET A N 1
ATOM 722 C CA . MET A 1 93 ? -9.860 10.793 17.188 1.00 74.19 93 MET A CA 1
ATOM 723 C C . MET A 1 93 ? -9.666 11.122 18.675 1.00 74.19 93 MET A C 1
ATOM 725 O O . MET A 1 93 ? -10.621 11.044 19.433 1.00 74.19 93 MET A O 1
ATOM 729 N N . GLU A 1 94 ? -8.456 11.476 19.115 1.00 74.19 94 GLU A N 1
ATOM 730 C CA . GLU A 1 94 ? -8.189 11.857 20.514 1.00 74.19 94 GLU A CA 1
ATOM 731 C C . GLU A 1 94 ? -8.665 13.283 20.856 1.00 74.19 94 GLU A C 1
ATOM 733 O O . GLU A 1 94 ? -8.820 13.615 22.031 1.00 74.19 94 GLU A O 1
ATOM 738 N N . VAL A 1 95 ? -8.864 14.138 19.847 1.00 67.62 95 VAL A N 1
ATOM 739 C CA . VAL A 1 95 ? -9.190 15.570 20.006 1.00 67.62 95 VAL A CA 1
ATOM 740 C C . VAL A 1 95 ? -10.675 15.868 19.729 1.00 67.62 95 VAL A C 1
ATOM 742 O O . VAL A 1 95 ? -11.130 16.983 19.990 1.00 67.62 95 VAL A O 1
ATOM 745 N N . THR A 1 96 ? -11.429 14.884 19.231 1.00 57.09 96 THR A N 1
ATOM 746 C CA . THR A 1 96 ? -12.861 14.996 18.892 1.00 57.09 96 THR A CA 1
ATOM 747 C C . THR A 1 96 ? -13.721 14.298 19.937 1.00 57.09 96 THR A C 1
ATOM 749 O O . THR A 1 96 ? -14.745 14.892 20.342 1.00 57.09 96 THR A O 1
#

Secondary structure (DSSP, 8-state):
-------EEEEEEEEPPPEEETTEEEEEEEEEEEEE-TTS-EEEEEEEEEEEEEEETTEEEEEETTS-EE-HHHHHHH-TTHHHHHHHHHHHHHH-

Radius of gyration: 17.72 Å; chains: 1; bounding box: 48×26×53 Å

pLDDT: mean 92.03, std 9.41, range [45.28, 98.06]